Protein 2CIA (pdb70)

Secondary structure (P-SEA, 3-state):
cccccccccaaaaaaaaaacccccccccccccccccbbbbbbbcccbbbbbbbbbccccccccccccccaaaaaaaaacccccccccccccccccccc/ccccccc

Foldseek 3Di:
DLQEPEAQAPVSQQVLCVPQHDFQAWHKYQYPVDHPWIWIWTDDPPDIDIFTWDDDPQWTDGDNDIDNDVVRVLVVQQPAFPDADPVGDGGGRPHHGD/DADDDDD

CATH classification: 3.30.505.10

GO terms:
  GO:0005783 endoplasmic reticulum (C, IDA)
  GO:0045944 positive regulation of transcription by RNA polymerase II (P, IDA)
  GO:0005515 protein binding (F, IPI)
  GO:0007165 signal transduction (P, TAS)
  GO:0007173 epidermal growth factor receptor signaling pathway (P, TAS)
  GO:0008285 negative regulation of cell population proliferation (P, TAS)
  GO:0005829 cytosol (C, TAS)
  GO:0005737 cytoplasm (C, IDA)
  GO:0001784 phosphotyrosine residue binding (F, IPI)
  GO:0042102 positive regulation of T cell proliferation (P, IMP)
  GO:0030838 positive regulation of actin filament polymerization (P, IMP)

InterPro domains:
  IPR000980 SH2 domain [PF00017] (285-359)
  IPR000980 SH2 domain [PS50001] (285-379)
  IPR000980 SH2 domain [SM00252] (283-365)
  IPR001452 SH3 domain [PF00018] (8-53)
  IPR001452 SH3 domain [PF00018] (202-249)
  IPR001452 SH3 domain [PF14604] (118-165)
  IPR001452 SH3 domain [PR00452] (5-15)
  IPR001452 SH3 domain [PR00452] (128-143)
  IPR001452 SH3 domain [PR00452] (145-154)
  IPR001452 SH3 domain [PR00452] (156-168)
  IPR001452 SH3 domain [PS50002] (2-61)
  IPR001452 SH3 domain [PS50002] (111-170)
  IPR001452 SH3 domain [PS50002] (195-257)
  IPR001452 SH3 domain [SM00326] (5-60)
  IPR001452 SH3 domain [SM00326] (114-169)
  IPR001452 SH3 domain [SM00326] (198-256)
  IPR017304 Cytoplasmic protein NCK [PIRSF037874] (1-380)
  IPR035559 Nck2, SH3 domain 1 [cd11899] (2-59)
  IPR035560 Nck2, SH3 domain 2 [cd11902] (114-168)
  IPR035561 Nck2, SH3 domain 3 [cd11903] (198-256)

B-factor: mean 18.88, std 7.51, range [9.42, 47.57]

Radius of gyration: 12.58 Å; Cα contacts (8 Å, |Δi|>4): 231; chains: 2; bounding box: 31×31×27 Å

Structure (mmCIF, N/CA/C/O backbone):
data_2CIA
#
_entry.id   2CIA
#
_cell.length_a   31.244
_cell.length_b   52.188
_cell.length_c   58.100
_cell.angle_alpha   90.00
_cell.angle_beta   90.00
_cell.angle_gamma   90.00
#
_symmetry.space_group_name_H-M   'P 21 21 21'
#
loop_
_entity.id
_entity.type
_entity.pdbx_description
1 polymer 'CYTOPLASMIC PROTEIN NCK2'
2 polymer 'TRANSLOCATED INTIMIN RECEPTOR'
3 non-polymer (4S)-2-METHYL-2,4-PENTANEDIOL
4 non-polymer 'ISOPROPYL ALCOHOL'
5 water water
#
loop_
_atom_site.group_PDB
_atom_site.id
_atom_site.type_symbol
_atom_site.label_atom_id
_atom_site.label_alt_id
_atom_site.label_comp_id
_atom_site.label_asym_id
_atom_site.label_entity_id
_atom_site.label_seq_id
_atom_site.pdbx_PDB_ins_code
_atom_site.Cartn_x
_atom_site.Cartn_y
_atom_site.Cartn_z
_atom_site.occupancy
_atom_site.B_iso_or_equiv
_atom_site.auth_seq_id
_atom_site.auth_comp_id
_atom_site.auth_asym_id
_atom_site.auth_atom_id
_atom_site.pdbx_PDB_model_num
ATOM 1 N N . SER A 1 5 ? 6.355 59.064 7.503 1.00 43.33 283 SER A N 1
ATOM 2 C CA . SER A 1 5 ? 7.152 59.091 8.760 1.00 37.66 283 SER A CA 1
ATOM 3 C C . SER A 1 5 ? 6.319 59.601 9.979 1.00 34.88 283 SER A C 1
ATOM 4 O O . SER A 1 5 ? 6.846 60.282 10.867 1.00 25.18 283 SER A O 1
ATOM 6 N N . GLU A 1 6 ? 5.025 59.229 10.007 1.00 28.44 284 GLU A N 1
ATOM 7 C CA A GLU A 1 6 ? 4.099 59.606 11.076 0.50 25.83 284 GLU A CA 1
ATOM 8 C CA B GLU A 1 6 ? 4.129 59.616 11.097 0.50 23.58 284 GL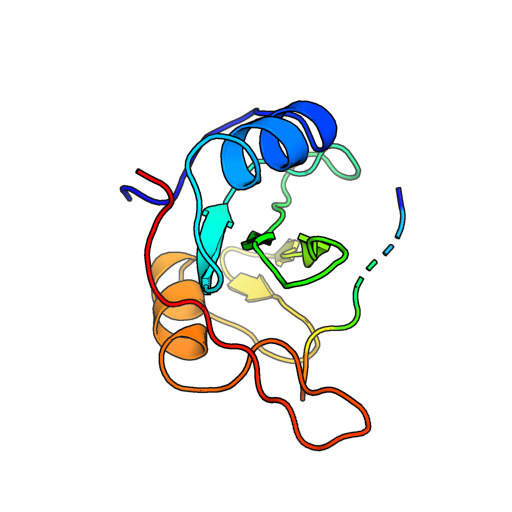U A CA 1
ATOM 9 C C . GLU A 1 6 ? 4.614 59.112 12.456 1.00 19.07 284 GLU A C 1
ATOM 10 O O . GLU A 1 6 ? 4.290 59.696 13.483 1.00 20.76 284 GLU A O 1
ATOM 21 N N . TRP A 1 7 ? 5.386 58.040 12.452 1.00 18.00 285 TRP A N 1
ATOM 22 C CA . TRP A 1 7 ? 5.916 57.514 13.709 1.00 17.00 285 TRP A CA 1
ATOM 23 C C . TRP A 1 7 ? 7.123 58.196 14.238 1.00 16.22 285 TRP A C 1
ATOM 24 O O . TRP A 1 7 ? 7.484 57.925 15.379 1.00 15.60 285 TRP A O 1
ATOM 35 N N . TYR A 1 8 ? 7.768 59.077 13.469 1.00 15.21 286 TYR A N 1
ATOM 36 C CA . TYR A 1 8 ? 8.980 59.718 13.955 1.00 15.64 286 TYR A CA 1
ATOM 37 C C . TYR A 1 8 ? 8.663 60.958 14.699 1.00 15.04 286 TYR A C 1
ATOM 38 O O . TYR A 1 8 ? 8.176 61.922 14.096 1.00 15.24 286 TYR A O 1
ATOM 47 N N . TYR A 1 9 ? 8.938 60.951 16.002 1.00 14.02 287 TYR A N 1
ATOM 48 C CA . TYR A 1 9 ? 8.634 62.035 16.949 1.00 14.44 287 TYR A CA 1
ATOM 49 C C . TYR A 1 9 ? 9.864 62.865 17.287 1.00 13.37 287 TYR A C 1
ATOM 50 O O . TYR A 1 9 ? 9.805 63.695 18.162 1.00 16.24 287 TYR A O 1
ATOM 59 N N . GLY A 1 10 ? 10.989 62.694 16.572 1.00 12.65 288 GLY A N 1
ATOM 60 C CA . GLY A 1 10 ? 12.122 63.547 16.875 1.00 12.97 288 GLY A CA 1
ATOM 61 C C . GLY A 1 10 ? 12.758 63.356 18.218 1.00 11.18 288 GLY A C 1
ATOM 62 O O . GLY A 1 10 ? 12.915 62.233 18.692 1.00 13.58 288 GLY A O 1
ATOM 63 N N . ASN A 1 11 ? 13.101 64.441 18.848 1.00 9.77 289 ASN A N 1
ATOM 64 C CA . ASN A 1 11 ? 13.848 64.451 20.088 1.00 13.26 289 ASN A CA 1
ATOM 65 C C . ASN A 1 11 ? 13.020 64.443 21.336 1.00 14.02 289 ASN A C 1
ATOM 66 O O . ASN A 1 11 ? 13.268 65.159 22.270 1.00 16.56 289 ASN A O 1
ATOM 71 N N . VAL A 1 12 ? 11.948 63.687 21.288 1.00 18.18 290 VAL A N 1
ATOM 72 C CA A VAL A 1 12 ? 11.182 63.603 22.529 0.50 21.38 290 VAL A CA 1
ATOM 73 C CA B VAL A 1 12 ? 11.035 63.417 22.421 0.30 19.24 290 VAL A CA 1
ATOM 74 C C . VAL A 1 12 ? 11.920 62.653 23.440 1.00 17.18 290 VAL A C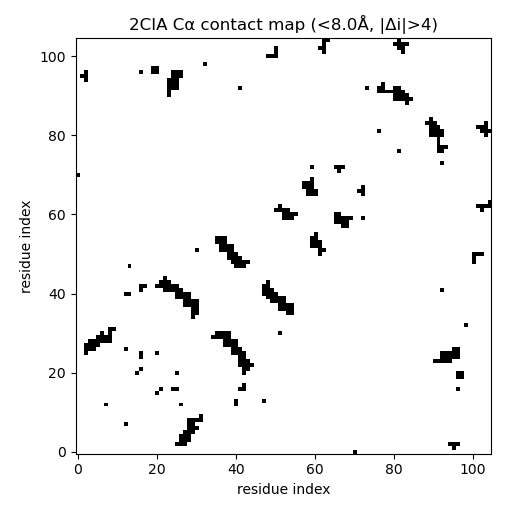 1
ATOM 75 O O . VAL A 1 12 ? 12.596 61.725 23.045 1.00 17.92 290 VAL A O 1
ATOM 82 N N . THR A 1 13 ? 11.872 62.976 24.721 1.00 16.56 291 THR A N 1
ATOM 83 C CA . THR A 1 13 ? 12.591 62.238 25.709 1.00 13.90 291 THR A CA 1
ATOM 84 C C . THR A 1 13 ? 11.877 60.899 26.064 1.00 12.96 291 THR A C 1
ATOM 85 O O . THR A 1 13 ? 10.723 60.741 25.757 1.00 13.81 291 THR A O 1
ATOM 89 N N . ARG A 1 14 ? 12.567 60.009 26.742 1.00 14.80 292 ARG A N 1
ATOM 90 C CA . ARG A 1 14 ? 11.905 58.805 27.241 1.00 14.12 292 ARG A CA 1
ATOM 91 C C . ARG A 1 14 ? 10.704 59.159 28.079 1.00 14.57 292 ARG A C 1
ATOM 92 O O . ARG A 1 14 ? 9.630 58.578 27.871 1.00 14.47 292 ARG A O 1
ATOM 100 N N . HIS A 1 15 ? 10.830 60.104 28.998 1.00 14.92 293 HIS A N 1
ATOM 101 C CA . HIS A 1 15 ? 9.702 60.476 29.826 1.00 16.09 293 HIS A CA 1
ATOM 102 C C . HIS A 1 15 ? 8.546 61.039 29.033 1.00 14.10 293 HIS A C 1
ATOM 103 O O . HIS A 1 15 ? 7.379 60.724 29.287 1.00 14.71 293 HIS A O 1
ATOM 110 N N . GLN A 1 16 ? 8.842 61.924 28.091 1.00 12.84 294 GLN A N 1
ATOM 111 C CA . GLN A 1 16 ? 7.802 62.474 27.258 1.00 15.31 294 GLN A CA 1
ATOM 112 C C . GLN A 1 16 ? 7.114 61.383 26.471 1.00 13.95 294 GLN A C 1
ATOM 113 O O . GLN A 1 16 ? 5.933 61.448 26.279 1.00 14.27 294 GLN A O 1
ATOM 119 N N . ALA A 1 17 ? 7.884 60.400 25.989 1.00 13.85 295 ALA A N 1
ATOM 120 C CA . ALA A 1 17 ? 7.317 59.260 25.228 1.00 13.15 295 ALA A CA 1
ATOM 121 C C . ALA A 1 17 ? 6.382 58.456 26.107 1.00 12.72 295 ALA A C 1
ATOM 122 O O . ALA A 1 17 ? 5.300 58.084 25.686 1.00 13.99 295 ALA A O 1
ATOM 124 N N . GLU A 1 18 ? 6.796 58.187 27.327 1.00 12.80 296 GLU A N 1
ATOM 125 C CA . GLU A 1 18 ? 5.946 57.442 28.289 1.00 13.94 296 GLU A CA 1
ATOM 126 C C . GLU A 1 18 ? 4.632 58.184 28.465 1.00 13.43 296 GLU A C 1
ATOM 127 O O . GLU A 1 18 ? 3.525 57.597 28.429 1.00 13.94 296 GLU A O 1
ATOM 133 N N . CYS A 1 19 ? 4.719 59.486 28.669 1.00 14.01 297 CYS A N 1
ATOM 134 C CA . CYS A 1 19 ? 3.509 60.238 28.892 1.00 14.58 297 CYS A CA 1
ATOM 135 C C . CYS A 1 19 ? 2.586 60.282 27.713 1.00 14.36 297 CYS A C 1
ATOM 136 O O . CYS A 1 19 ? 1.376 60.146 27.845 1.00 15.70 297 CYS A O 1
ATOM 140 N N . ALA A 1 20 ? 3.169 60.511 26.536 1.00 14.16 298 ALA A N 1
ATOM 141 C CA . ALA A 1 20 ? 2.397 60.599 25.295 1.00 15.39 298 ALA A CA 1
ATOM 142 C C . ALA A 1 20 ? 1.721 59.239 25.009 1.00 12.96 298 ALA A C 1
ATOM 143 O O . ALA A 1 20 ? 0.576 59.191 24.658 1.00 13.79 298 ALA A O 1
ATOM 145 N N . LEU A 1 21 ? 2.488 58.162 25.127 1.00 12.08 299 LEU A N 1
ATOM 146 C CA . LEU A 1 21 ? 1.923 56.820 24.903 1.00 12.74 299 LEU A CA 1
ATOM 147 C C . LEU A 1 21 ? 0.759 56.544 25.848 1.00 13.16 299 LEU A C 1
ATOM 148 O O . LEU A 1 21 ? -0.265 55.986 25.476 1.00 13.66 299 LEU A O 1
ATOM 153 N N . ASN A 1 22 ? 0.934 56.928 27.117 1.00 11.97 300 ASN A N 1
ATOM 154 C CA . ASN A 1 22 ? -0.128 56.664 28.063 1.00 13.48 300 ASN A CA 1
ATOM 155 C C . ASN A 1 22 ? -1.351 57.535 27.922 1.00 13.30 300 ASN A C 1
ATOM 156 O O . ASN A 1 22 ? -2.459 57.068 28.172 1.00 15.09 300 ASN A O 1
ATOM 161 N N A GLU A 1 23 ? -1.131 58.779 27.496 0.50 11.70 301 GLU A N 1
ATOM 162 N N B GLU A 1 23 ? -1.199 58.786 27.526 0.50 15.65 301 GLU A N 1
ATOM 163 C CA A GLU A 1 23 ? -2.215 59.755 27.337 0.50 11.39 301 GLU A CA 1
ATOM 164 C CA B GLU A 1 23 ? -2.391 59.625 27.371 0.50 17.65 301 GLU A CA 1
ATOM 165 C C A GLU A 1 23 ? -3.042 59.595 26.064 0.50 12.50 301 GLU A C 1
ATOM 166 C C B GLU A 1 23 ? -3.127 59.358 26.058 0.50 14.80 301 GLU A C 1
ATOM 167 O O A GLU A 1 23 ? -4.248 59.863 26.077 0.50 14.90 301 GLU A O 1
ATOM 168 O O B GLU A 1 23 ? -4.367 59.230 26.043 0.50 12.94 301 GLU A O 1
ATOM 179 N N . ARG A 1 24 ? -2.375 59.217 24.978 1.00 13.15 302 ARG A N 1
ATOM 180 C CA . ARG A 1 24 ? -2.984 59.125 23.655 1.00 14.30 302 ARG A CA 1
ATOM 181 C C . ARG A 1 24 ? -2.923 57.759 23.014 1.00 14.35 302 ARG A C 1
ATOM 182 O O . ARG A 1 24 ? -3.473 57.597 21.934 1.00 16.28 302 ARG A O 1
ATOM 190 N N . GLY A 1 25 ? -2.230 56.785 23.613 1.00 12.17 303 GLY A N 1
ATOM 191 C CA . GLY A 1 25 ? -2.043 55.502 22.958 1.00 13.35 303 GLY A CA 1
ATOM 192 C C . GLY A 1 25 ? -2.871 54.363 23.510 1.00 14.07 303 GLY A C 1
ATOM 193 O O . GLY A 1 25 ? -3.324 54.390 24.636 1.00 14.64 303 GLY A O 1
ATOM 194 N N . VAL A 1 26 ? -3.047 53.388 22.672 1.00 12.14 304 VAL A N 1
ATOM 195 C CA . VAL A 1 26 ? -3.591 52.091 23.047 1.00 13.69 304 VAL A CA 1
ATOM 196 C C . VAL A 1 26 ? -2.509 51.072 22.720 1.00 12.44 304 VAL A C 1
ATOM 197 O O . VAL 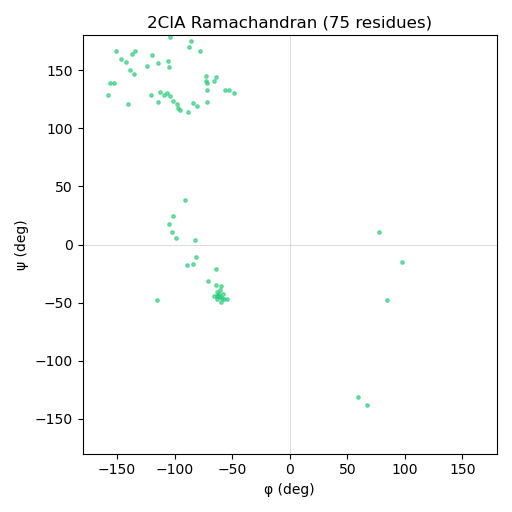A 1 26 ? -1.547 51.357 22.019 1.00 12.49 304 VAL A O 1
ATOM 201 N N . GLU A 1 27 ? -2.620 49.880 23.288 1.00 12.33 305 GLU A N 1
ATOM 202 C CA . GLU A 1 27 ? -1.622 48.859 23.080 1.00 13.44 305 GLU A CA 1
ATOM 203 C C . GLU A 1 27 ? -1.290 48.708 21.605 1.00 13.58 305 GLU A C 1
ATOM 204 O O . GLU A 1 27 ? -2.176 48.572 20.768 1.00 12.74 305 GLU A O 1
ATOM 215 N N . GLY A 1 28 ? -0.007 48.714 21.285 1.00 12.64 306 GLY A N 1
ATOM 216 C CA . GLY A 1 28 ? 0.472 48.597 19.922 1.00 11.58 306 GLY A CA 1
ATOM 217 C C . GLY A 1 28 ? 0.802 49.875 19.264 1.00 11.51 306 GLY A C 1
ATOM 218 O O . GLY A 1 28 ? 1.452 49.875 18.214 1.00 12.88 306 GLY A O 1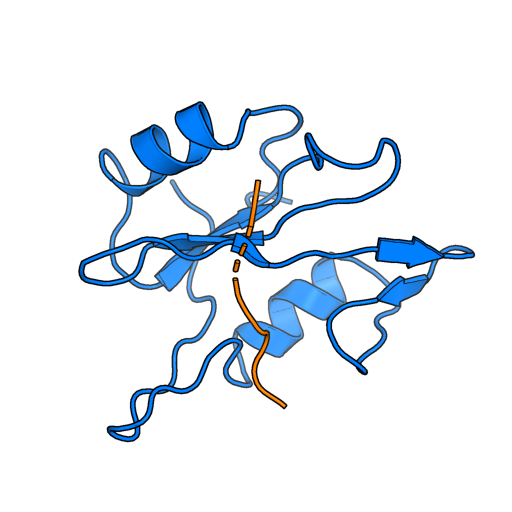
ATOM 219 N N . ASP A 1 29 ? 0.354 50.987 19.849 1.00 11.73 307 ASP A N 1
ATOM 220 C CA . ASP A 1 29 ? 0.738 52.297 19.332 1.00 12.53 307 ASP A CA 1
ATOM 221 C C . ASP A 1 29 ? 2.204 52.509 19.713 1.00 10.64 307 ASP A C 1
ATOM 222 O O . ASP A 1 29 ? 2.654 52.103 20.788 1.00 11.76 307 ASP A O 1
ATOM 227 N N . PHE A 1 30 ? 2.946 53.172 18.851 1.00 11.21 308 PHE A N 1
ATOM 228 C CA . PHE A 1 30 ? 4.377 53.328 19.060 1.00 12.75 308 PHE A CA 1
ATOM 229 C C . PHE A 1 30 ? 4.887 54.601 18.452 1.00 12.51 308 PHE A C 1
ATOM 230 O O . PHE A 1 30 ? 4.239 55.242 17.631 1.00 11.67 308 PHE A O 1
ATOM 238 N N . LEU A 1 31 ? 6.114 54.951 18.846 1.00 12.27 309 LEU A N 1
ATOM 239 C CA . LEU A 1 31 ? 6.803 56.057 18.256 1.00 11.89 309 LEU A CA 1
ATOM 240 C C . LEU A 1 31 ? 8.269 55.706 18.126 1.00 11.38 309 LEU A C 1
ATOM 241 O O . LEU A 1 31 ? 8.777 54.834 18.850 1.00 12.85 309 LEU A O 1
ATOM 246 N N . ILE A 1 32 ? 8.923 56.379 17.207 1.00 12.50 310 ILE A N 1
ATOM 247 C CA . ILE A 1 32 ? 10.382 56.300 17.058 1.00 12.31 310 ILE A CA 1
ATOM 248 C C . ILE A 1 32 ? 10.886 57.663 17.450 1.00 12.16 310 ILE A C 1
ATOM 249 O O . ILE A 1 32 ? 10.380 58.695 16.994 1.00 12.97 310 ILE A O 1
ATOM 254 N N . ARG A 1 33 ? 11.886 57.700 18.315 1.00 12.00 311 ARG A N 1
ATOM 255 C CA . ARG A 1 33 ? 12.489 58.934 18.784 1.00 11.22 311 ARG A CA 1
ATOM 256 C C . ARG A 1 33 ? 13.995 58.810 18.826 1.00 11.25 311 ARG A C 1
ATOM 257 O O . ARG A 1 33 ? 14.534 57.732 18.766 1.00 12.03 311 ARG A O 1
ATOM 265 N N . ASP A 1 34 ? 14.648 59.940 18.911 1.00 11.78 312 ASP A N 1
ATOM 266 C CA . ASP A 1 34 ? 16.087 59.977 19.071 1.00 11.72 312 ASP A CA 1
ATOM 267 C C . ASP A 1 34 ? 16.412 59.336 20.404 1.00 12.00 312 ASP A C 1
ATOM 268 O O . ASP A 1 34 ? 15.669 59.508 21.393 1.00 14.00 312 ASP A O 1
ATOM 273 N N . SER A 1 35 ? 17.541 58.612 20.483 1.00 12.50 313 SER A N 1
ATOM 274 C CA . SER A 1 35 ? 17.967 58.033 21.745 1.00 14.84 313 SER A CA 1
ATOM 275 C C . SER A 1 35 ? 18.472 59.118 22.669 1.00 15.94 313 SER A C 1
ATOM 276 O O . SER A 1 35 ? 19.138 60.057 22.202 1.00 17.81 313 SER A O 1
ATOM 279 N N . GLU A 1 36 ? 18.128 59.023 23.957 1.00 14.80 314 GLU A N 1
ATOM 280 C CA . GLU A 1 36 ? 18.755 59.914 24.939 1.00 16.99 314 GLU A CA 1
ATOM 281 C C . GLU A 1 36 ? 20.088 59.342 25.379 1.00 21.53 314 GLU A C 1
ATOM 282 O O . GLU A 1 36 ? 20.892 60.068 25.936 1.00 28.20 314 GLU A O 1
ATOM 288 N N . SER A 1 37 ? 20.326 58.053 25.123 1.00 18.70 315 SER A N 1
ATOM 289 C CA . SER A 1 37 ? 21.541 57.296 25.585 1.00 20.13 315 SER A CA 1
ATOM 290 C C . SER A 1 37 ? 22.707 57.306 24.654 1.00 21.68 315 SER A C 1
ATOM 291 O O . SER A 1 37 ? 23.838 57.143 25.121 1.00 22.96 315 SER A O 1
ATOM 294 N N A SER A 1 38 ? 22.517 57.433 23.346 0.70 22.24 316 SER A N 1
ATOM 295 N N B SER A 1 38 ? 22.437 57.508 23.368 0.30 20.89 316 SER A N 1
ATOM 296 C CA A SER A 1 38 ? 23.685 57.591 22.406 0.70 21.65 316 SER A CA 1
ATOM 297 C CA B SER A 1 38 ? 23.450 57.538 22.315 0.30 19.49 316 SER A CA 1
ATOM 298 C C A SER A 1 38 ? 23.220 58.456 21.237 0.70 21.59 316 SER A C 1
ATOM 299 C C B SER A 1 38 ? 23.072 58.668 21.335 0.30 21.38 316 SER A C 1
ATOM 300 O O A SER A 1 38 ? 22.122 58.202 20.684 0.70 20.18 316 SER A O 1
ATOM 301 O O B SER A 1 38 ? 21.881 58.900 21.101 0.30 21.38 316 SER A O 1
ATOM 306 N N . PRO A 1 39 ? 24.057 59.412 20.792 1.00 18.14 317 PRO A N 1
ATOM 307 C CA . PRO A 1 39 ? 23.656 60.495 19.868 1.00 25.03 317 PRO A CA 1
ATOM 308 C C . PRO A 1 39 ? 23.081 60.211 18.511 1.00 27.90 317 PRO A C 1
ATOM 309 O O . PRO A 1 39 ? 22.111 60.881 18.129 1.00 30.02 317 PRO A O 1
ATOM 313 N N . SER A 1 40 ? 23.588 59.243 17.785 1.00 18.62 318 SER A N 1
ATOM 314 C CA . SER A 1 40 ? 23.136 59.044 16.417 1.00 21.13 318 SER A CA 1
ATOM 315 C C . SER A 1 40 ? 22.107 57.938 16.335 1.00 15.33 318 SER A C 1
ATOM 316 O O . SER A 1 40 ? 21.685 57.569 15.222 1.00 20.26 318 SER A O 1
ATOM 319 N N . ASP A 1 41 ? 21.684 57.399 17.517 1.00 15.17 319 ASP A N 1
ATOM 320 C CA . ASP A 1 41 ? 20.814 56.231 17.549 1.00 12.45 319 ASP A CA 1
ATOM 321 C C . ASP A 1 41 ? 19.378 56.609 17.876 1.00 12.27 319 ASP A C 1
ATOM 322 O O . ASP A 1 41 ? 19.061 57.777 18.119 1.00 13.21 319 ASP A O 1
ATOM 327 N N . PHE A 1 42 ? 18.522 55.621 17.890 1.00 11.71 320 PHE A N 1
ATOM 328 C CA . PHE A 1 42 ? 17.094 55.796 18.083 1.00 11.83 320 PHE A CA 1
ATOM 329 C C . PHE A 1 42 ? 16.515 54.822 19.071 1.00 12.29 320 PHE A C 1
ATOM 330 O O . PHE A 1 42 ? 17.162 53.813 19.447 1.00 12.76 320 PHE A O 1
ATOM 338 N N . SER A 1 43 ? 15.291 55.118 19.496 1.00 12.38 321 SER A N 1
ATOM 339 C CA A SER A 1 43 ? 14.537 54.240 20.369 0.80 13.43 321 SER A CA 1
ATOM 340 C CA B SER A 1 43 ? 14.526 54.236 20.372 0.20 13.79 321 SER A CA 1
ATOM 341 C C . SER A 1 43 ? 13.139 54.033 19.819 1.00 12.99 321 SER A C 1
ATOM 342 O O . SER A 1 43 ? 12.505 54.963 19.341 1.00 14.31 321 SER A O 1
ATOM 347 N N . VAL A 1 44 ? 12.689 52.797 19.867 1.00 11.80 322 VAL A N 1
ATOM 348 C CA . VAL A 1 44 ? 11.316 52.477 19.534 1.00 12.44 322 VAL A CA 1
ATOM 349 C C . VAL A 1 44 ? 10.603 52.382 20.868 1.00 13.29 322 VAL A C 1
ATOM 350 O O . VAL A 1 44 ? 11.009 51.583 21.741 1.00 14.76 322 VAL A O 1
ATOM 354 N N . SER A 1 45 ? 9.571 53.200 21.072 1.00 12.43 323 SER A N 1
ATOM 355 C CA . SER A 1 45 ? 8.795 53.223 22.337 1.00 11.31 323 SER A CA 1
ATOM 356 C C . SER A 1 45 ? 7.385 52.757 22.006 1.00 11.75 323 SER A C 1
ATOM 357 O O . SER A 1 45 ? 6.716 53.313 21.161 1.00 12.54 323 SER A O 1
ATOM 360 N N . LEU A 1 46 ? 6.976 51.690 22.706 1.00 11.26 324 LEU A N 1
ATOM 361 C CA . LEU A 1 46 ? 5.753 50.964 22.458 1.00 12.35 324 LEU A CA 1
ATOM 362 C C . LEU A 1 46 ? 4.825 50.963 23.659 1.00 10.81 324 LEU A C 1
ATOM 363 O O . LEU A 1 46 ? 5.222 50.647 24.766 1.00 11.40 324 LEU A O 1
ATOM 368 N N . LYS A 1 47 ? 3.573 51.334 23.427 1.00 11.19 325 LYS A N 1
ATOM 369 C CA . LYS A 1 47 ? 2.544 51.217 24.465 1.00 10.69 325 LYS A CA 1
ATOM 370 C C . LYS A 1 47 ? 2.194 49.764 24.691 1.00 11.25 325 LYS A C 1
ATOM 371 O O . LYS A 1 47 ? 1.799 49.045 23.735 1.00 11.45 325 LYS A O 1
ATOM 377 N N . ALA A 1 48 ? 2.354 49.306 25.935 1.00 12.47 326 ALA A N 1
ATOM 378 C CA . ALA A 1 48 ? 2.127 47.925 26.317 1.00 13.06 326 ALA A CA 1
ATOM 379 C C . ALA A 1 48 ? 1.422 47.906 27.635 1.00 12.86 326 ALA A C 1
ATOM 380 O O . ALA A 1 48 ? 1.628 48.794 28.445 1.00 15.21 326 ALA A O 1
ATOM 382 N N . SER A 1 49 ? 0.614 46.908 27.898 1.00 14.76 327 SER A N 1
ATOM 383 C CA A SER A 1 49 ? -0.129 46.791 29.133 0.50 14.45 327 SER A CA 1
ATOM 384 C CA B SER A 1 49 ? -0.133 46.910 29.142 0.50 14.90 327 SER A CA 1
ATOM 385 C C . SER A 1 49 ? 0.804 46.826 30.329 1.00 15.72 327 SER A C 1
ATOM 386 O O . SER A 1 49 ? 1.746 46.095 30.344 1.00 16.96 327 SER A O 1
ATOM 391 N N . GLY A 1 50 ? 0.533 47.670 31.313 1.00 12.93 328 GLY A N 1
ATOM 392 C CA . GLY A 1 50 ? 1.332 47.677 32.528 1.00 13.68 328 GLY A CA 1
ATOM 393 C C . GLY A 1 50 ? 2.604 48.477 32.534 1.00 15.46 328 GLY A C 1
ATOM 394 O O . GLY A 1 50 ? 2.882 49.181 33.470 1.00 13.91 328 GLY A O 1
ATOM 395 N N . LYS A 1 51 ? 3.407 48.343 31.529 1.00 13.94 329 LYS A N 1
ATOM 396 C CA . LYS A 1 51 ? 4.684 49.059 31.447 1.00 13.40 329 LYS A CA 1
ATOM 397 C C . LYS A 1 51 ? 5.058 49.112 29.988 1.00 14.23 329 LYS A C 1
ATOM 398 O O . LYS A 1 51 ? 5.074 48.114 29.274 1.00 13.66 329 LYS A O 1
ATOM 404 N N . ASN A 1 52 ? 5.361 50.305 29.514 1.00 12.15 330 ASN A N 1
ATOM 405 C CA . ASN A 1 52 ? 5.739 50.534 28.129 1.00 12.02 330 ASN A CA 1
ATOM 406 C C . ASN A 1 52 ? 7.110 49.993 27.858 1.00 13.47 330 ASN A C 1
ATOM 407 O O . ASN A 1 52 ? 7.951 49.827 28.803 1.00 13.89 330 ASN A O 1
ATOM 412 N N A LYS A 1 53 ? 7.386 49.724 26.596 0.50 11.97 331 LYS A N 1
ATOM 413 N N B LYS A 1 53 ? 7.362 49.689 26.584 0.50 11.87 331 LYS A N 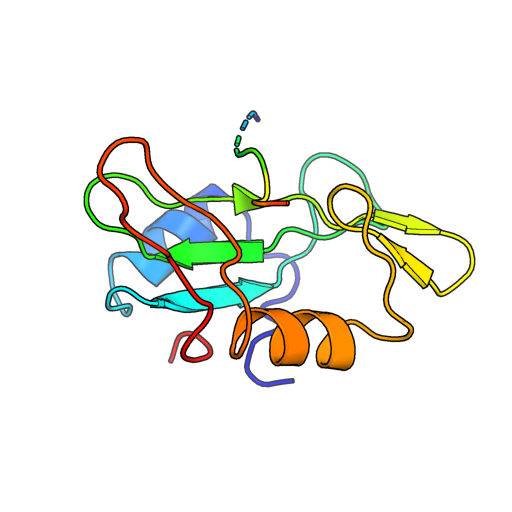1
ATOM 414 C CA A LYS A 1 53 ? 8.678 49.130 26.263 0.50 11.69 331 LYS A CA 1
ATOM 415 C CA B LYS A 1 53 ? 8.659 49.105 26.181 0.50 11.14 331 LYS A CA 1
ATOM 416 C C A LYS A 1 53 ? 9.473 50.058 25.368 0.50 11.59 331 LYS A C 1
ATOM 417 C C B LYS A 1 53 ? 9.480 50.119 25.410 0.50 11.56 331 LYS A C 1
ATOM 418 O O A LYS A 1 53 ? 8.902 50.793 24.563 0.50 12.47 331 LYS A O 1
ATOM 419 O O B LYS A 1 53 ? 8.938 50.979 24.731 0.50 13.04 331 LYS A O 1
ATOM 430 N N . HIS A 1 54 ? 10.793 50.007 25.512 1.00 12.26 332 HIS A N 1
ATOM 431 C CA . HIS A 1 54 ? 11.720 50.825 24.758 1.00 12.84 332 HIS A CA 1
ATOM 432 C C . HIS A 1 54 ? 12.799 49.909 24.189 1.00 13.75 332 HIS A C 1
ATOM 433 O O . HIS A 1 54 ? 13.448 49.197 24.958 1.00 14.16 332 HIS A O 1
ATOM 440 N N . PHE A 1 55 ? 12.998 49.981 22.892 1.00 11.95 333 PHE A N 1
ATOM 441 C CA . PHE A 1 55 ? 13.981 49.165 22.189 1.00 11.92 333 PHE A CA 1
ATOM 442 C C . PHE A 1 55 ? 14.996 50.031 21.481 1.00 12.43 333 PHE A C 1
ATOM 443 O O . PHE A 1 55 ? 14.648 51.006 20.836 1.00 13.52 333 PHE A O 1
ATOM 451 N N A LYS A 1 56 ? 16.253 49.635 21.576 0.34 11.79 334 LYS A N 1
ATOM 452 N N B LYS A 1 56 ? 16.263 49.682 21.600 0.33 13.02 334 LYS A N 1
ATOM 453 N N C LYS A 1 56 ? 16.268 49.665 21.590 0.33 14.25 334 LYS A N 1
ATOM 454 C CA A LYS A 1 56 ? 17.333 50.340 20.915 0.34 11.10 334 LYS A CA 1
ATOM 455 C CA B LYS A 1 56 ? 17.319 50.449 20.954 0.33 14.09 334 LYS A CA 1
ATOM 456 C CA C LYS A 1 56 ? 17.346 50.451 20.986 0.33 16.44 334 LYS A CA 1
ATOM 457 C C A LYS A 1 56 ? 17.397 50.053 19.434 0.34 10.19 334 LYS A C 1
ATOM 458 C C B LYS A 1 56 ? 17.523 50.061 19.503 0.33 13.21 334 LYS A C 1
ATOM 459 C C C LYS A 1 56 ? 17.576 50.064 19.529 0.33 14.19 334 LYS A C 1
ATOM 460 O O A LYS A 1 56 ? 17.192 48.922 18.989 0.34 10.93 334 LYS A O 1
ATOM 461 O O B LYS A 1 56 ? 17.566 48.861 19.160 0.33 14.00 334 LYS A O 1
ATOM 462 O O C LYS A 1 56 ? 17.685 48.854 19.210 0.33 12.78 334 LYS A O 1
ATOM 478 N N . VAL A 1 57 ? 17.660 51.088 18.663 1.00 11.88 335 VAL A N 1
ATOM 479 C CA . VAL A 1 57 ? 17.980 50.936 17.242 1.00 11.57 335 VAL A CA 1
ATOM 480 C C . VAL A 1 57 ? 19.317 51.676 17.036 1.00 13.71 335 VAL A C 1
ATOM 481 O O . VAL A 1 57 ? 19.409 52.888 17.277 1.00 13.28 335 VAL A O 1
ATOM 485 N N . GLN A 1 58 ? 20.329 50.983 16.592 1.00 13.13 336 GLN A N 1
ATOM 486 C CA . GLN A 1 58 ? 21.635 51.546 16.362 1.00 12.67 336 GLN A CA 1
ATOM 487 C C . GLN A 1 58 ? 21.856 51.737 14.896 1.00 13.24 336 GLN A C 1
ATOM 488 O O . GLN A 1 58 ? 21.701 50.794 14.116 1.00 14.99 336 GLN A O 1
ATOM 494 N N . LEU A 1 59 ? 22.235 52.924 14.475 1.00 11.92 337 LEU A N 1
ATOM 495 C CA . LEU A 1 59 ? 22.508 53.221 13.078 1.00 13.85 337 LEU A CA 1
AT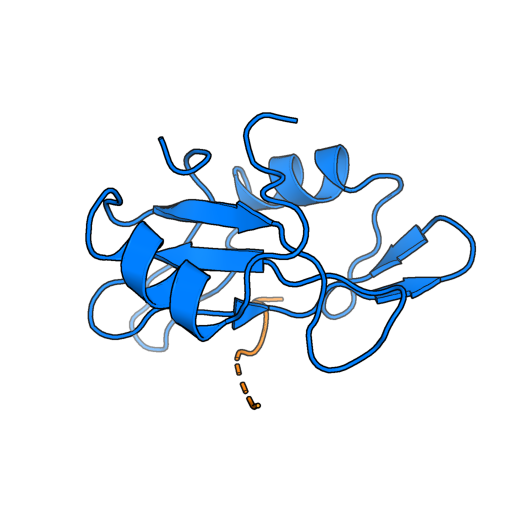OM 496 C C . LEU A 1 59 ? 23.991 53.070 12.829 1.00 12.26 337 LEU A C 1
ATOM 497 O O . LEU A 1 59 ? 24.811 53.804 13.421 1.00 14.01 337 LEU A O 1
ATOM 502 N N . VAL A 1 60 ? 24.359 52.113 11.983 1.00 12.50 338 VAL A N 1
ATOM 503 C CA . VAL A 1 60 ? 25.789 51.857 11.661 1.00 12.01 338 VAL A CA 1
ATOM 504 C C . VAL A 1 60 ? 25.920 51.915 10.166 1.00 15.88 338 VAL A C 1
ATOM 505 O O . VAL A 1 60 ? 25.323 51.093 9.490 1.00 15.65 338 VAL A O 1
ATOM 509 N N A ASP A 1 61 ? 26.794 52.743 9.610 0.50 16.99 339 ASP A N 1
ATOM 510 N N B ASP A 1 61 ? 26.561 52.991 9.677 0.50 17.70 339 ASP A N 1
ATOM 511 C CA A ASP A 1 61 ? 26.987 52.685 8.134 0.50 16.44 339 ASP A CA 1
ATOM 512 C CA B ASP A 1 61 ? 26.731 53.252 8.234 0.50 19.97 339 ASP A CA 1
ATOM 513 C C A ASP A 1 61 ? 25.672 52.585 7.368 0.50 20.44 339 ASP A C 1
ATOM 514 C C B ASP A 1 61 ? 25.489 53.038 7.336 0.50 19.24 339 ASP A C 1
ATOM 515 O O A ASP A 1 61 ? 25.463 51.662 6.556 0.50 24.15 339 ASP A O 1
ATOM 516 O O B ASP A 1 61 ? 25.513 52.295 6.372 0.50 17.00 339 ASP A O 1
ATOM 525 N N A ASN A 1 62 ? 24.783 53.506 7.649 0.50 16.26 340 ASN A N 1
ATOM 526 N N B ASN A 1 62 ? 24.409 53.689 7.625 0.50 24.01 340 ASN A N 1
ATOM 527 C CA A ASN A 1 62 ? 23.506 53.536 6.933 0.50 18.31 340 ASN A CA 1
ATOM 528 C CA B ASN A 1 62 ? 23.264 53.494 6.760 0.50 24.73 340 ASN A CA 1
ATOM 529 C C A ASN A 1 62 ? 22.542 52.338 7.114 0.50 18.01 340 ASN A C 1
ATOM 530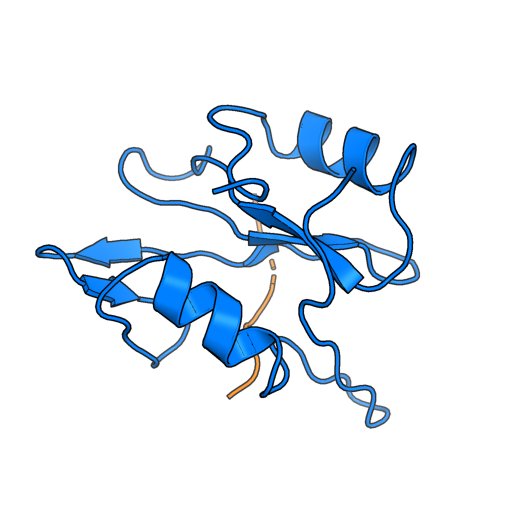 C C B ASN A 1 62 ? 22.565 52.128 6.945 0.50 20.53 340 ASN A C 1
ATOM 531 O O A ASN A 1 62 ? 21.471 52.324 6.480 0.50 16.55 340 ASN A O 1
ATOM 532 O O B ASN A 1 62 ? 21.749 51.717 6.101 0.50 17.50 340 ASN A O 1
ATOM 541 N N . VAL A 1 63 ? 22.890 51.396 8.007 1.00 15.72 341 VAL A N 1
ATOM 542 C CA . VAL A 1 63 ? 22.106 50.178 8.330 1.00 13.96 341 VAL A CA 1
ATOM 543 C C . VAL A 1 63 ? 21.500 50.340 9.715 1.00 13.18 341 VAL A C 1
ATOM 544 O O . VAL A 1 63 ? 22.190 50.767 10.662 1.00 13.62 341 VAL A O 1
ATOM 548 N N . TYR A 1 64 ? 20.219 50.029 9.865 1.00 12.57 342 TYR A N 1
ATOM 549 C CA . TYR A 1 64 ? 19.534 50.176 11.116 1.00 11.39 342 TYR A CA 1
ATOM 550 C C . TYR A 1 64 ? 19.511 48.813 11.823 1.00 13.29 342 TYR A C 1
ATOM 551 O O . TYR A 1 64 ? 18.917 47.853 11.315 1.00 13.72 342 TYR A O 1
ATOM 560 N N . CYS A 1 65 ? 20.143 48.745 12.973 1.00 13.65 343 CYS A N 1
ATOM 561 C CA . CYS A 1 65 ? 20.349 47.513 13.693 1.00 11.87 343 CYS A CA 1
ATOM 562 C C . CYS A 1 65 ? 19.512 47.429 14.950 1.00 12.73 343 CYS A C 1
ATOM 563 O O . CYS A 1 65 ? 19.495 48.368 15.739 1.00 13.94 343 CYS A O 1
ATOM 566 N N . ILE A 1 66 ? 18.774 46.352 15.129 1.00 13.05 344 ILE A N 1
ATOM 567 C CA . ILE A 1 66 ? 17.930 46.120 16.280 1.00 14.00 344 ILE A CA 1
ATOM 568 C C . ILE A 1 66 ? 18.036 44.674 16.660 1.00 13.25 344 ILE A C 1
ATOM 569 O O . ILE A 1 66 ? 17.817 43.810 15.803 1.00 13.49 344 ILE A O 1
ATOM 574 N N . GLY A 1 67 ? 18.462 44.363 17.870 1.00 14.66 345 GLY A N 1
ATOM 575 C CA . GLY A 1 67 ? 18.761 43.003 18.234 1.00 15.85 345 GLY A CA 1
ATOM 576 C C . GLY A 1 67 ? 19.847 42.552 17.284 1.00 13.39 345 GLY A C 1
ATOM 577 O O . GLY A 1 67 ? 20.844 43.226 17.079 1.00 17.18 345 GLY A O 1
ATOM 578 N N . GLN A 1 68 ? 19.658 41.360 16.679 1.00 15.01 346 GLN A N 1
ATOM 579 C CA . GLN A 1 68 ? 20.549 40.796 15.726 1.00 13.38 346 GLN A CA 1
ATOM 580 C C . GLN A 1 68 ? 19.997 40.907 14.312 1.00 14.93 346 GLN A C 1
ATOM 581 O O . GLN A 1 68 ? 20.491 40.261 13.403 1.00 16.33 346 GLN A O 1
ATOM 587 N N . ARG A 1 69 ? 19.033 41.775 14.114 1.00 11.72 347 ARG A N 1
ATOM 588 C CA . ARG A 1 69 ? 18.425 42.057 12.795 1.00 12.89 347 ARG A CA 1
ATOM 589 C C . ARG A 1 69 ? 18.912 43.392 12.239 1.00 13.06 347 ARG A C 1
ATOM 590 O O . ARG A 1 69 ? 19.298 44.295 13.005 1.00 13.11 347 ARG A O 1
ATOM 598 N N . ARG A 1 70 ? 18.904 43.491 10.930 1.00 11.47 348 ARG A N 1
ATOM 599 C CA A ARG A 1 70 ? 19.430 44.652 10.225 0.80 12.43 348 ARG A CA 1
ATOM 600 C CA B ARG A 1 70 ? 19.456 44.643 10.211 0.20 12.52 348 ARG A CA 1
ATOM 601 C C . ARG A 1 70 ? 18.484 45.062 9.122 1.00 12.98 348 ARG A C 1
ATOM 602 O O . ARG A 1 70 ? 17.933 44.197 8.400 1.00 13.19 348 ARG A O 1
ATOM 617 N N . PHE A 1 71 ? 18.300 46.362 8.970 1.00 12.82 349 PHE A N 1
ATOM 618 C CA . PHE A 1 71 ? 17.323 46.916 8.018 1.00 11.66 349 PHE A CA 1
ATOM 619 C C . PHE A 1 71 ? 17.893 48.049 7.244 1.00 12.39 349 PHE A C 1
ATOM 620 O O . PHE A 1 71 ? 18.761 48.787 7.720 1.00 13.06 349 PHE A O 1
ATOM 628 N N . HIS A 1 72 ? 17.473 48.196 5.993 1.00 11.95 350 HIS A N 1
ATOM 629 C CA . HIS A 1 72 ? 18.010 49.232 5.145 1.00 11.59 350 HIS A CA 1
ATOM 630 C C . HIS A 1 72 ? 17.560 50.616 5.564 1.00 13.00 350 HIS A C 1
ATOM 631 O O . HIS A 1 72 ? 18.288 51.593 5.340 1.00 14.10 350 HIS A O 1
ATOM 638 N N . THR A 1 73 ? 16.364 50.716 6.127 1.00 11.89 351 THR A N 1
ATOM 639 C CA . THR A 1 73 ? 15.785 52.001 6.534 1.00 12.04 351 THR A CA 1
ATOM 640 C C . THR A 1 73 ? 14.960 51.791 7.765 1.00 12.68 351 THR A C 1
ATOM 641 O O . THR A 1 73 ? 14.593 50.682 8.125 1.00 12.60 351 THR A O 1
ATOM 645 N N . MET A 1 74 ? 14.717 52.855 8.496 1.00 12.69 352 MET A N 1
ATOM 646 C CA . MET A 1 74 ? 13.820 52.788 9.637 1.00 11.87 352 MET A CA 1
ATOM 647 C C . MET A 1 74 ? 12.426 52.344 9.225 1.00 12.05 352 MET A C 1
ATOM 648 O O . MET A 1 74 ? 11.752 51.619 9.935 1.00 14.02 352 MET A O 1
ATOM 653 N N . ASP A 1 75 ? 11.968 52.759 8.041 1.00 12.69 353 ASP A N 1
ATOM 654 C CA . ASP A 1 75 ? 10.660 52.351 7.557 1.00 11.29 353 ASP A CA 1
ATOM 655 C C . ASP A 1 75 ? 10.609 50.844 7.407 1.00 11.59 353 ASP A C 1
ATOM 656 O O . ASP A 1 75 ? 9.616 50.228 7.753 1.00 12.96 353 ASP A O 1
ATOM 661 N N . GLU A 1 76 ? 11.682 50.260 6.862 1.00 11.48 354 GLU A N 1
ATOM 662 C CA . GLU A 1 76 ? 11.706 48.818 6.706 1.00 11.32 354 GLU A CA 1
ATOM 663 C C . GLU A 1 76 ? 11.658 48.108 8.053 1.00 12.83 354 GLU A C 1
ATOM 664 O O . GLU A 1 76 ? 10.995 47.080 8.224 1.00 12.34 354 GLU A O 1
ATOM 670 N N . LEU A 1 77 ? 12.386 48.645 9.026 1.00 11.62 355 LEU A N 1
ATOM 671 C CA . LEU A 1 77 ? 12.377 48.107 10.369 1.00 11.62 355 LEU A CA 1
ATOM 672 C C . LEU A 1 77 ? 10.966 48.137 10.968 1.00 10.95 355 LEU A C 1
ATOM 673 O O . LEU A 1 77 ? 10.445 47.153 11.515 1.00 12.52 355 LEU A O 1
ATOM 678 N N . VAL A 1 78 ? 10.330 49.309 10.863 1.00 12.08 356 VAL A N 1
ATOM 679 C CA . VAL A 1 78 ? 8.997 49.443 11.402 1.00 12.69 356 VAL A CA 1
ATOM 680 C C . VAL A 1 78 ? 8.021 48.493 10.751 1.00 13.45 356 VAL A C 1
ATOM 681 O O . VAL A 1 78 ? 7.184 47.811 11.410 1.00 14.45 356 VAL A O 1
ATOM 685 N N . GLU A 1 79 ? 8.069 48.406 9.427 1.00 12.65 357 GLU A N 1
ATOM 686 C CA . GLU A 1 79 ? 7.146 47.503 8.727 1.00 12.85 357 GLU A CA 1
ATOM 687 C C . GLU A 1 79 ? 7.370 46.036 9.084 1.00 15.07 357 GLU A C 1
ATOM 688 O O . GLU A 1 79 ? 6.416 45.214 9.157 1.00 15.29 357 GLU A O 1
ATOM 694 N N . HIS A 1 80 ? 8.621 45.678 9.306 1.00 13.66 358 HIS A N 1
ATOM 695 C CA . HIS A 1 80 ? 8.945 44.329 9.704 1.00 12.95 358 HIS A CA 1
ATOM 696 C C . HIS A 1 80 ? 8.226 43.954 11.004 1.00 12.20 358 HIS A C 1
ATOM 697 O O . HIS A 1 80 ? 7.630 42.857 11.143 1.00 13.59 358 HIS A O 1
ATOM 704 N N . TYR A 1 81 ? 8.293 44.888 11.980 1.00 11.48 359 TYR A N 1
ATOM 705 C CA . TYR A 1 81 ? 7.705 44.635 13.303 1.00 11.70 359 TYR A CA 1
ATOM 706 C C . TYR A 1 81 ? 6.211 44.881 13.401 1.00 13.03 359 TYR A C 1
ATOM 707 O O . TYR A 1 81 ? 5.639 44.661 14.461 1.00 13.53 359 TYR A O 1
ATOM 716 N N . LYS A 1 82 ? 5.580 45.211 12.304 1.00 13.45 360 LYS A N 1
ATOM 717 C CA . LYS A 1 82 ? 4.106 45.134 12.204 1.00 12.66 360 LYS A CA 1
ATOM 718 C C . LYS A 1 82 ? 3.682 43.734 11.844 1.00 15.28 360 LYS A C 1
ATOM 719 O O . LYS A 1 82 ? 2.530 43.366 12.051 1.00 17.22 360 LYS A O 1
ATOM 725 N N A LYS A 1 83 ? 4.629 42.946 11.314 0.50 14.44 361 LYS A N 1
ATOM 726 N N B LYS A 1 83 ? 4.606 42.918 11.344 0.50 12.90 361 LYS A N 1
ATOM 727 C CA A LYS A 1 83 ? 4.394 41.588 10.764 0.50 16.26 361 LYS A CA 1
ATOM 728 C CA B LYS A 1 83 ? 4.295 41.538 10.907 0.50 15.42 361 LYS A CA 1
ATOM 729 C C A LYS A 1 83 ? 5.118 40.433 11.522 0.50 15.92 361 LYS A C 1
ATOM 730 C C B LYS A 1 83 ? 4.926 40.445 11.767 0.50 15.33 361 LYS A C 1
ATOM 731 O O A LYS A 1 83 ? 4.903 39.251 11.235 0.50 16.60 361 LYS A O 1
ATOM 732 O O B LYS A 1 83 ? 4.415 39.311 11.846 0.50 17.45 361 LYS A O 1
ATOM 743 N N . ALA A 1 84 ? 6.008 40.789 12.437 1.00 14.57 362 ALA A N 1
ATOM 744 C CA . ALA A 1 84 ? 6.773 39.874 13.260 1.00 13.46 362 ALA A CA 1
ATOM 745 C C . ALA A 1 84 ? 6.839 40.549 14.644 1.00 13.55 362 ALA A C 1
ATOM 746 O O . ALA A 1 84 ? 6.942 41.760 14.730 1.00 14.78 362 ALA A O 1
ATOM 748 N N . PRO A 1 85 ? 6.745 39.749 15.721 1.00 14.44 363 PRO A N 1
ATOM 749 C CA . PRO A 1 85 ? 6.704 40.390 17.058 1.00 14.73 363 PRO A CA 1
ATOM 750 C C . PRO A 1 85 ? 7.981 41.091 17.414 1.00 14.37 363 PRO A C 1
ATOM 751 O O . PRO A 1 85 ? 9.105 40.623 17.111 1.00 15.19 363 PRO A O 1
ATOM 755 N N . ILE A 1 86 ? 7.862 42.251 18.046 1.00 12.76 364 ILE A N 1
ATOM 756 C CA . ILE A 1 86 ? 9.017 42.970 18.534 1.00 14.61 364 ILE A CA 1
ATOM 757 C C . ILE A 1 86 ? 9.348 42.521 19.950 1.00 14.14 364 ILE A C 1
ATOM 758 O O . ILE A 1 86 ? 10.445 42.738 20.447 1.00 15.41 364 ILE A O 1
ATOM 763 N N . PHE A 1 87 ? 8.399 41.877 20.609 1.00 15.39 365 PHE A N 1
ATOM 764 C CA . PHE A 1 87 ? 8.588 41.394 21.966 1.00 17.46 365 PHE A CA 1
ATOM 765 C C . PHE A 1 87 ? 7.680 40.194 22.178 1.00 16.84 365 PHE A C 1
ATOM 766 O O . PHE A 1 87 ? 6.564 40.197 21.731 1.00 15.86 365 PHE A O 1
ATOM 774 N N . THR A 1 88 ? 8.172 39.164 22.859 1.00 21.80 366 THR A N 1
ATOM 775 C CA A THR A 1 88 ? 7.344 38.001 23.162 0.80 23.55 366 THR A CA 1
ATOM 776 C CA B THR A 1 88 ? 7.352 37.986 23.148 0.20 22.64 366 THR A CA 1
ATOM 777 C C . THR A 1 88 ? 7.511 37.698 24.624 1.00 29.43 366 THR A C 1
ATOM 778 O O . THR A 1 88 ? 8.613 37.601 25.082 1.00 27.31 366 THR A O 1
ATOM 785 N N . SER A 1 89 ? 6.380 37.590 25.346 1.00 31.14 367 SER A N 1
ATOM 786 C CA . SER A 1 89 ? 6.394 37.349 26.792 1.00 32.82 367 SER A CA 1
ATOM 787 C C . SER A 1 89 ? 6.454 35.864 27.146 1.00 30.25 367 SER A C 1
ATOM 788 O O . SER A 1 89 ? 6.282 34.969 26.294 1.00 25.75 367 SER A O 1
ATOM 791 N N . GLU A 1 90 ? 6.676 35.605 28.432 1.00 35.25 368 GLU A N 1
ATOM 792 C CA . GLU A 1 90 ? 6.731 34.216 28.932 1.00 37.15 368 GLU A CA 1
ATOM 793 C C . GLU A 1 90 ? 5.394 33.495 28.776 1.00 35.27 368 GLU A C 1
ATOM 794 O O . GLU A 1 90 ? 5.348 32.257 28.794 1.00 36.60 368 GLU A O 1
ATOM 804 N N . HIS A 1 91 ? 4.306 34.251 28.651 1.00 29.10 369 HIS A N 1
ATOM 805 C CA . HIS A 1 91 ? 2.966 33.637 28.565 1.00 23.51 369 HIS A CA 1
ATOM 806 C C . HIS A 1 91 ? 2.443 33.582 27.148 1.00 22.76 369 HIS A C 1
ATOM 807 O O . HIS A 1 91 ? 1.251 33.563 26.910 1.00 20.54 369 HIS A O 1
ATOM 814 N N . GLY A 1 92 ? 3.361 33.582 26.191 1.00 26.11 370 GLY A N 1
ATOM 815 C CA . GLY A 1 92 ? 2.991 33.508 24.794 1.00 27.07 370 GLY A CA 1
ATOM 816 C C . GLY A 1 92 ? 2.480 34.822 24.219 1.00 23.29 370 GLY A C 1
ATOM 817 O O . GLY A 1 92 ? 1.967 34.820 23.121 1.00 22.56 370 GLY A O 1
ATOM 818 N N . GLU A 1 93 ? 2.605 35.944 24.922 1.00 20.99 371 GLU A N 1
ATOM 819 C CA . GLU A 1 93 ? 2.056 37.150 24.348 1.00 23.04 371 GLU A CA 1
ATOM 820 C C . GLU A 1 93 ? 3.063 37.747 23.395 1.00 24.77 371 GLU A C 1
ATOM 821 O O . GLU A 1 93 ? 4.157 38.017 23.783 1.00 26.31 371 GLU A O 1
ATOM 827 N N . LYS A 1 94 ? 2.642 37.905 22.152 1.00 20.18 372 LYS A N 1
ATOM 828 C CA . LYS A 1 94 ? 3.437 38.507 21.107 1.00 16.54 372 LYS A CA 1
ATOM 829 C C . LYS A 1 94 ? 2.986 39.929 20.911 1.00 17.08 372 LYS A C 1
ATOM 830 O O . LYS A 1 94 ? 1.766 40.201 20.653 1.00 17.53 372 LYS A O 1
ATOM 836 N N . LEU A 1 95 ? 3.942 40.844 21.045 1.00 14.08 373 LEU A N 1
ATOM 837 C CA . LEU A 1 95 ? 3.606 42.236 20.843 1.00 14.81 373 LEU A CA 1
ATOM 838 C C . LEU A 1 95 ? 4.164 42.707 19.528 1.00 15.14 373 LEU A C 1
ATOM 839 O O . LEU A 1 95 ? 5.327 42.492 19.227 1.00 13.89 373 LEU A O 1
ATOM 844 N N . TYR A 1 96 ? 3.319 43.340 18.752 1.00 14.00 374 TYR A N 1
ATOM 845 C CA . TYR A 1 96 ? 3.669 43.920 17.476 1.00 13.91 374 TYR A CA 1
ATOM 846 C C . TYR A 1 96 ? 3.551 45.401 17.476 1.00 14.86 374 TYR A C 1
ATOM 847 O O . TYR A 1 96 ? 2.826 45.975 18.288 1.00 15.78 374 TYR A O 1
ATOM 856 N N . LEU A 1 97 ? 4.274 46.075 16.590 1.00 12.87 375 LEU A N 1
ATOM 857 C CA . LEU A 1 97 ? 4.004 47.471 16.293 1.00 13.16 375 LEU A CA 1
ATOM 858 C C . LEU A 1 97 ? 2.691 47.4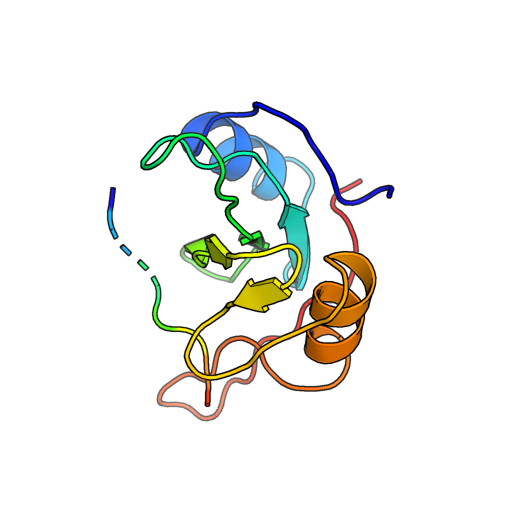61 15.492 1.00 15.50 375 LEU A C 1
ATOM 859 O O . LEU A 1 97 ? 2.494 46.608 14.579 1.00 16.60 375 LEU A O 1
ATOM 864 N N . VAL A 1 98 ? 1.755 48.312 15.849 1.00 13.26 376 VAL A N 1
ATOM 865 C CA . VAL A 1 98 ? 0.493 48.352 15.127 1.00 13.01 376 VAL A CA 1
ATOM 866 C C . VAL A 1 98 ? 0.300 49.673 14.406 1.00 13.70 376 VAL A C 1
ATOM 867 O O . VAL A 1 98 ? -0.020 49.690 13.222 1.00 13.50 376 VAL A O 1
ATOM 871 N N . ARG A 1 99 ? 0.529 50.779 15.101 1.00 12.29 377 ARG A N 1
ATOM 872 C CA . ARG A 1 99 ? 0.203 52.097 14.564 1.00 12.65 377 ARG A CA 1
ATOM 873 C C . ARG A 1 99 ? 1.033 53.212 15.189 1.00 13.04 377 ARG A C 1
ATOM 874 O O . ARG A 1 99 ? 1.284 53.164 16.375 1.00 12.86 377 ARG A O 1
ATOM 882 N N . ALA A 1 100 ? 1.480 54.174 14.389 1.00 13.63 378 ALA A N 1
ATOM 883 C CA . ALA A 1 100 ? 2.093 55.330 14.924 1.00 12.02 378 ALA A CA 1
ATOM 884 C C . ALA A 1 100 ? 1.202 56.049 15.925 1.00 12.48 378 ALA A C 1
ATOM 885 O O . ALA A 1 100 ? 0.015 56.232 15.662 1.00 12.89 378 ALA A O 1
ATOM 887 N N . LEU A 1 101 ? 1.723 56.426 17.074 1.00 11.31 379 LEU A N 1
ATOM 888 C CA . LEU A 1 101 ? 0.937 57.171 18.043 1.00 10.92 379 LEU A CA 1
ATOM 889 C C . LEU A 1 101 ? 0.321 58.379 17.403 1.00 14.63 379 LEU A C 1
ATOM 890 O O . LEU A 1 101 ? 1.005 59.160 16.707 1.00 13.96 379 LEU A O 1
ATOM 895 N N . GLN A 1 102 ? -0.986 58.577 17.650 1.00 12.62 380 GLN A N 1
ATOM 896 C CA . GLN A 1 102 ? -1.757 59.681 17.065 1.00 13.56 380 GLN A CA 1
ATOM 897 C C . GLN A 1 102 ? -1.932 60.821 18.029 1.00 16.10 380 GLN A C 1
ATOM 898 O O . GLN A 1 102 ? -2.529 61.880 17.645 1.00 19.28 380 GLN A O 1
ATOM 908 N N . HIS B 2 2 ? 19.188 54.816 31.872 1.00 25.13 472 HIS L N 1
ATOM 909 C CA . HIS B 2 2 ? 18.116 54.130 31.082 1.00 22.75 472 HIS L CA 1
ATOM 910 C C . HIS B 2 2 ? 18.371 52.680 30.633 1.00 25.78 472 HIS L C 1
ATOM 911 O O . HIS B 2 2 ? 19.343 52.370 29.907 1.00 26.82 472 HIS L O 1
ATOM 918 N N . ILE B 2 3 ? 17.441 51.819 31.019 1.00 21.58 473 ILE L N 1
ATOM 919 C CA A ILE B 2 3 ? 17.506 50.399 30.687 0.50 19.89 473 ILE L CA 1
ATOM 920 C CA B ILE B 2 3 ? 17.504 50.399 30.692 0.50 22.75 473 ILE L CA 1
ATOM 921 C C . ILE B 2 3 ? 16.541 50.130 29.551 1.00 21.66 473 ILE L C 1
ATOM 922 O O . ILE B 2 3 ? 15.391 50.622 29.568 1.00 23.34 473 ILE L O 1
ATOM 947 N N . ASP B 2 5 ? 14.519 47.348 26.864 1.00 19.90 475 ASP L N 1
ATOM 948 C CA . ASP B 2 5 ? 13.924 46.050 26.813 1.00 20.05 475 ASP L CA 1
ATOM 949 C C . ASP B 2 5 ? 14.558 45.230 25.740 1.00 21.98 475 ASP L C 1
ATOM 950 O O . ASP B 2 5 ? 15.081 45.753 24.765 1.00 22.50 475 ASP L O 1
ATOM 955 N N . GLU B 2 6 ? 14.509 43.910 25.929 1.00 22.04 476 GLU L N 1
ATOM 956 C CA . GLU B 2 6 ? 15.100 42.964 24.988 1.00 23.99 476 GLU L CA 1
ATOM 957 C C . GLU B 2 6 ? 14.182 42.736 23.796 1.00 20.01 476 GLU L C 1
ATOM 958 O O . GLU B 2 6 ? 13.040 42.366 23.974 1.00 22.51 476 GLU L O 1
ATOM 964 N N . VAL B 2 7 ? 14.635 43.049 22.575 1.00 21.46 477 VAL L N 1
ATOM 965 C CA A VAL B 2 7 ? 13.832 42.757 21.363 0.50 20.93 477 VAL L CA 1
ATOM 966 C CA B VAL B 2 7 ? 13.823 42.796 21.384 0.50 21.60 477 VAL L CA 1
ATOM 967 C C . VAL B 2 7 ? 13.671 41.267 21.143 1.00 19.48 477 VAL L C 1
ATOM 968 O O . VAL B 2 7 ? 14.592 40.473 21.438 1.00 21.62 477 VAL L O 1
ATOM 975 N N . ALA B 2 8 ? 12.511 40.854 20.620 1.00 22.63 478 ALA L N 1
ATOM 976 C CA . ALA B 2 8 ? 12.221 39.411 20.364 1.00 24.86 478 ALA L CA 1
ATOM 977 C C . ALA B 2 8 ? 13.012 38.930 19.203 1.00 30.88 478 ALA L C 1
ATOM 978 O O . ALA B 2 8 ? 13.130 39.642 18.244 1.00 29.55 478 ALA L O 1
ATOM 980 N N . ALA B 2 9 ? 13.536 37.704 19.285 1.00 32.48 479 ALA L N 1
ATOM 981 C CA . ALA B 2 9 ? 14.274 37.088 18.172 1.00 34.66 479 ALA L CA 1
ATOM 982 C C . ALA B 2 9 ? 13.301 36.407 17.215 1.00 33.11 479 ALA L C 1
ATOM 983 O O . ALA B 2 9 ? 12.089 36.339 17.416 1.00 37.19 479 ALA L O 1
ATOM 985 N N . ASP B 2 10 ? 13.698 35.916 16.185 1.00 37.86 480 ASP L N 1
#

Organism: Homo sapiens (NCBI:txid9606)

Nearest PDB structures (foldseek):
  2cia-assembly1_A  TM=1.010E+00  e=7.224E-21  Homo sapiens
  2ci9-assembly1_A  TM=9.727E-01  e=1.910E-16  Homo sapiens
  8gww-assembly2_B  TM=9.147E-01  e=2.359E-09  Homo sapiens
  4ohe-assembly1_A  TM=9.150E-01  e=2.842E-09  Homo sapiens
  2ci8-assembly1_A-2  TM=5.549E-01  e=2.728E-13  Homo sapiens

Solvent-accessible surface area: 6325 Å² total

Sequence (105 aa):
SEEWYYGNVVTRHQAECALNEERGVEGDFLIRDSESSSPSDFSSVSLKASSGKNKKHFKKKVQLVDDNNVYCIGQRRRFHTMDELVEHYKKKAPIFTTSEHGEKLYLVRALQHIIDEVVAA